Protein AF-A0A212DCR4-F1 (afdb_monomer)

Organism: Cervus elaphus hippelaphus (NCBI:txid46360)

Structure (mmCIF, N/CA/C/O backbone):
data_AF-A0A212DCR4-F1
#
_entry.id   AF-A0A212DCR4-F1
#
loop_
_atom_site.group_PDB
_atom_site.id
_atom_site.type_symbol
_atom_site.label_atom_id
_atom_site.label_alt_id
_atom_site.label_comp_id
_atom_site.label_asym_id
_atom_site.label_entity_id
_atom_site.label_seq_id
_atom_site.pdbx_PDB_ins_code
_atom_site.Cartn_x
_atom_site.Cartn_y
_atom_site.Cartn_z
_atom_site.occupancy
_atom_site.B_iso_or_equiv
_atom_site.auth_seq_id
_atom_site.auth_comp_id
_atom_site.auth_asym_id
_atom_site.auth_atom_id
_atom_site.pdbx_PDB_model_num
ATOM 1 N N . ALA A 1 1 ? 0.612 -10.356 1.983 1.00 75.75 1 ALA A N 1
ATOM 2 C CA . ALA A 1 1 ? 0.985 -10.373 0.555 1.00 75.75 1 ALA A CA 1
ATOM 3 C C . ALA A 1 1 ? 1.929 -11.539 0.326 1.00 75.75 1 ALA A C 1
ATOM 5 O O . ALA A 1 1 ? 2.843 -11.715 1.125 1.00 75.75 1 ALA A O 1
ATOM 6 N N . ARG A 1 2 ? 1.682 -12.352 -0.696 1.00 85.88 2 ARG A N 1
ATOM 7 C CA . ARG A 1 2 ? 2.503 -13.500 -1.067 1.00 85.88 2 ARG A CA 1
ATOM 8 C C . ARG A 1 2 ? 2.844 -13.391 -2.541 1.00 85.88 2 ARG A C 1
ATOM 10 O O . ARG A 1 2 ? 1.952 -13.220 -3.364 1.00 85.88 2 ARG A O 1
ATOM 17 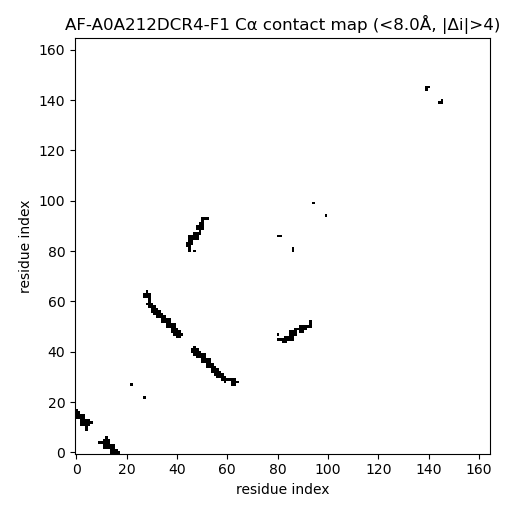N N . GLU A 1 3 ? 4.119 -13.514 -2.849 1.00 88.00 3 GLU A N 1
ATOM 18 C CA . GLU A 1 3 ? 4.598 -13.586 -4.220 1.00 88.00 3 GLU A CA 1
ATOM 19 C C . GLU A 1 3 ? 4.816 -15.062 -4.594 1.00 88.00 3 GLU A C 1
ATOM 21 O O . GLU A 1 3 ? 5.261 -15.861 -3.766 1.00 88.00 3 GLU A O 1
ATOM 26 N N . GLU A 1 4 ? 4.468 -15.442 -5.822 1.00 90.00 4 GLU A N 1
ATOM 27 C CA . GLU A 1 4 ? 4.613 -16.798 -6.359 1.00 90.00 4 GLU A CA 1
ATOM 28 C C . GLU A 1 4 ? 5.413 -16.763 -7.666 1.00 90.00 4 GLU A C 1
ATOM 30 O O . GLU A 1 4 ? 5.064 -16.032 -8.592 1.00 90.00 4 GLU A O 1
ATOM 35 N N . ASP A 1 5 ? 6.455 -17.587 -7.741 1.00 88.94 5 ASP A N 1
ATOM 36 C CA . ASP A 1 5 ? 7.157 -17.943 -8.976 1.00 88.94 5 ASP A CA 1
ATOM 37 C C . ASP A 1 5 ? 6.483 -19.201 -9.552 1.00 88.94 5 ASP A C 1
ATOM 39 O O . ASP A 1 5 ? 6.530 -20.277 -8.944 1.00 88.94 5 ASP A O 1
ATOM 43 N N . ARG A 1 6 ? 5.764 -19.061 -10.674 1.00 87.62 6 ARG A N 1
ATOM 44 C CA . ARG A 1 6 ? 4.990 -20.169 -11.264 1.00 87.62 6 ARG A CA 1
ATOM 45 C C . ARG A 1 6 ? 5.827 -21.027 -12.197 1.00 87.62 6 ARG A C 1
ATOM 47 O O . ARG A 1 6 ? 5.497 -22.197 -12.383 1.00 87.62 6 ARG A O 1
ATOM 54 N N . ASN A 1 7 ? 6.842 -20.445 -12.823 1.00 90.88 7 ASN A N 1
ATOM 55 C CA . ASN A 1 7 ? 7.654 -21.104 -13.840 1.00 90.88 7 ASN A CA 1
ATOM 56 C C . ASN A 1 7 ? 9.015 -21.589 -13.299 1.00 90.88 7 ASN A C 1
ATOM 58 O O . ASN A 1 7 ? 9.740 -22.261 -14.032 1.00 90.88 7 ASN A O 1
ATOM 62 N N . GLN A 1 8 ? 9.306 -21.325 -12.020 1.00 87.81 8 GLN A N 1
ATOM 63 C CA . GLN A 1 8 ? 10.530 -21.690 -11.306 1.00 87.81 8 GLN A CA 1
ATOM 64 C C . GLN A 1 8 ? 11.801 -21.108 -11.944 1.00 87.81 8 GLN A C 1
ATOM 66 O O . GLN A 1 8 ? 12.873 -21.711 -11.855 1.00 87.81 8 GLN A O 1
ATOM 71 N N . ASP A 1 9 ? 11.705 -19.950 -12.603 1.00 89.06 9 ASP A N 1
ATOM 72 C CA . ASP A 1 9 ? 12.852 -19.264 -13.209 1.00 89.06 9 ASP A CA 1
ATOM 73 C C . ASP A 1 9 ? 13.633 -18.384 -12.214 1.00 89.06 9 ASP A C 1
ATOM 75 O O . ASP A 1 9 ? 14.643 -17.770 -12.580 1.00 89.06 9 ASP A O 1
ATOM 79 N N . GLY A 1 10 ? 13.198 -18.352 -10.950 1.00 83.19 10 GLY A N 1
ATOM 80 C CA . GLY A 1 10 ? 13.789 -17.559 -9.881 1.00 83.19 10 GLY A CA 1
ATOM 81 C C . GLY A 1 10 ? 13.285 -16.117 -9.841 1.00 83.19 10 GLY A C 1
ATOM 82 O O . GLY A 1 10 ? 13.851 -15.305 -9.103 1.00 83.19 10 GLY A O 1
ATOM 83 N N . LYS A 1 11 ? 12.254 -15.770 -10.621 1.00 81.94 11 LYS A N 1
ATOM 84 C CA . LYS A 1 11 ? 11.578 -14.472 -10.582 1.00 81.94 11 LYS A CA 1
ATOM 85 C C . LYS A 1 11 ? 10.136 -14.644 -10.137 1.00 81.94 11 LYS A C 1
ATOM 87 O O . LYS A 1 11 ? 9.427 -15.559 -10.526 1.00 81.94 11 LYS A O 1
ATOM 92 N N . MET A 1 12 ? 9.686 -13.702 -9.321 1.00 82.81 12 MET A N 1
ATOM 93 C CA . MET A 1 12 ? 8.318 -13.711 -8.828 1.00 82.81 12 MET A CA 1
ATOM 94 C C . MET A 1 12 ? 7.361 -13.240 -9.933 1.00 82.81 12 MET A C 1
ATOM 96 O O . MET A 1 12 ? 7.512 -12.130 -10.446 1.00 82.81 12 MET A O 1
ATOM 100 N N . ASP A 1 13 ? 6.376 -14.069 -10.283 1.00 83.44 13 ASP A N 1
ATOM 101 C CA . ASP A 1 13 ? 5.439 -13.819 -11.387 1.00 83.44 13 ASP A CA 1
ATOM 102 C C . ASP A 1 13 ? 4.107 -13.229 -10.905 1.00 83.44 13 ASP A C 1
ATOM 104 O O . ASP A 1 13 ? 3.521 -12.358 -11.548 1.00 83.44 13 ASP A O 1
ATOM 108 N N . VAL A 1 14 ? 3.584 -13.748 -9.791 1.00 85.75 14 VAL A N 1
ATOM 109 C CA . VAL A 1 14 ? 2.224 -13.463 -9.321 1.00 85.75 14 VAL A CA 1
ATOM 110 C C . VAL A 1 14 ? 2.262 -12.871 -7.923 1.00 85.75 14 VAL A C 1
ATOM 112 O O . VAL A 1 14 ? 2.826 -13.462 -7.008 1.00 85.75 14 VAL A O 1
ATOM 115 N N . LEU A 1 15 ? 1.578 -11.742 -7.739 1.00 87.31 15 LEU A N 1
ATOM 116 C CA . LEU A 1 15 ? 1.339 -11.142 -6.430 1.00 87.31 15 LEU A CA 1
ATOM 117 C C . LEU A 1 15 ? -0.075 -11.485 -5.949 1.00 87.31 15 LEU A C 1
ATOM 119 O O . LEU A 1 15 ? -1.064 -11.020 -6.513 1.00 87.31 15 LEU A O 1
ATOM 123 N N . ARG A 1 16 ? -0.177 -12.260 -4.867 1.00 86.19 16 ARG A N 1
ATOM 124 C CA . ARG A 1 16 ? -1.425 -12.480 -4.129 1.00 86.19 16 ARG A CA 1
ATOM 125 C C . ARG A 1 16 ? -1.483 -11.557 -2.923 1.00 86.19 16 ARG A C 1
ATOM 127 O O . ARG A 1 16 ? -0.695 -11.672 -1.980 1.00 86.19 16 ARG A O 1
ATOM 134 N N . PHE A 1 17 ? -2.435 -10.637 -2.947 1.00 86.62 17 PHE A N 1
ATOM 135 C CA . PHE A 1 17 ? -2.705 -9.737 -1.839 1.00 86.62 17 PHE A CA 1
ATOM 136 C C . PHE A 1 17 ? -4.093 -10.027 -1.276 1.00 86.62 17 PHE A C 1
ATOM 138 O O . PHE A 1 17 ? -5.095 -9.838 -1.958 1.00 86.62 17 PHE A O 1
ATOM 145 N N . GLU A 1 18 ? -4.126 -10.479 -0.027 1.00 86.56 18 GLU A N 1
ATOM 146 C CA . GLU A 1 18 ? -5.345 -10.721 0.736 1.00 86.56 18 GLU A CA 1
ATOM 147 C C . GLU A 1 18 ? -5.284 -9.850 1.990 1.00 86.56 18 GLU A C 1
ATOM 149 O O . GLU A 1 18 ? -4.244 -9.778 2.655 1.00 86.56 18 GLU A O 1
ATOM 154 N N . LEU A 1 19 ? -6.378 -9.140 2.262 1.00 84.06 19 LEU A N 1
ATOM 155 C CA . LEU A 1 19 ? -6.524 -8.246 3.402 1.00 84.06 19 LEU A CA 1
ATOM 156 C C . LEU A 1 19 ? -7.869 -8.526 4.060 1.00 84.06 19 LEU A C 1
ATOM 158 O O . LEU A 1 19 ? -8.917 -8.290 3.462 1.00 84.06 19 LEU A O 1
ATOM 162 N N . GLU A 1 20 ? -7.817 -8.989 5.302 1.00 85.44 20 GLU A N 1
ATOM 163 C CA . GLU A 1 20 ? -8.988 -9.187 6.146 1.00 85.44 20 GLU A CA 1
ATOM 164 C C . GLU A 1 20 ? -9.012 -8.087 7.206 1.00 85.44 20 GLU A C 1
ATOM 166 O O . GLU A 1 20 ? -8.039 -7.877 7.932 1.00 85.44 20 GLU A O 1
ATOM 171 N N . LEU A 1 21 ? -10.118 -7.349 7.265 1.00 81.31 21 LEU A N 1
ATOM 172 C CA . LEU A 1 21 ? -10.332 -6.283 8.237 1.00 81.31 21 LEU A CA 1
ATOM 173 C C . LEU A 1 21 ? -11.411 -6.747 9.220 1.00 81.31 21 LEU A C 1
ATOM 175 O O . LEU A 1 21 ? -12.525 -7.038 8.781 1.00 81.31 21 LEU A O 1
ATOM 179 N N . PRO A 1 22 ? -11.117 -6.829 10.529 1.00 80.88 22 PRO A N 1
ATOM 180 C CA . PRO A 1 22 ? -12.140 -7.130 11.517 1.00 80.88 22 PRO A CA 1
ATOM 181 C C . PRO A 1 22 ? -13.080 -5.926 11.634 1.00 80.88 22 PRO A C 1
ATOM 183 O O . PRO A 1 22 ? -12.665 -4.851 12.064 1.00 80.88 22 PRO A O 1
ATOM 186 N N . LEU A 1 23 ? -14.335 -6.112 11.229 1.00 81.31 23 LEU A N 1
ATOM 187 C CA . LEU A 1 23 ? -15.379 -5.089 11.277 1.00 81.31 23 LEU A CA 1
ATOM 188 C C . LEU A 1 23 ? -16.334 -5.365 12.437 1.00 81.31 23 LEU A C 1
ATOM 190 O O . LEU A 1 23 ? -16.666 -6.518 12.726 1.00 81.31 23 LEU A O 1
ATOM 194 N N . GLN A 1 24 ? -16.810 -4.307 13.086 1.00 83.75 24 GLN A N 1
ATOM 195 C CA . GLN A 1 24 ? -17.917 -4.413 14.034 1.00 83.75 24 GLN A CA 1
ATOM 196 C C . GLN A 1 24 ? -19.243 -4.647 13.287 1.00 83.75 24 GLN A C 1
ATOM 198 O O . GLN A 1 24 ? -19.389 -4.207 12.148 1.00 83.75 24 GLN A O 1
ATOM 203 N N . PRO A 1 25 ? -20.259 -5.278 13.908 1.00 78.69 25 PRO A N 1
ATOM 204 C CA . PRO A 1 25 ? -21.536 -5.581 13.245 1.00 78.69 25 PRO A CA 1
ATOM 205 C C . PRO A 1 25 ? -22.321 -4.343 12.772 1.00 78.69 25 PRO A C 1
ATOM 207 O O . PRO A 1 25 ? -23.257 -4.471 11.987 1.00 78.69 25 PRO A O 1
ATOM 210 N N . THR A 1 26 ? -21.955 -3.146 13.235 1.00 81.50 26 THR A N 1
ATOM 211 C CA . THR A 1 26 ? -22.536 -1.861 12.817 1.00 81.50 26 THR A CA 1
ATOM 212 C C . THR A 1 26 ? -21.716 -1.129 11.752 1.00 81.50 26 THR A C 1
ATOM 214 O O . THR A 1 26 ? -22.170 -0.107 11.241 1.00 81.50 26 THR A O 1
ATOM 217 N N . GLU A 1 27 ? -20.510 -1.597 11.426 1.00 80.44 27 GLU A N 1
ATOM 218 C CA . GLU A 1 27 ? -19.617 -0.943 10.469 1.00 80.44 27 GLU A CA 1
ATOM 219 C C . GLU A 1 27 ? -19.870 -1.440 9.044 1.00 80.44 27 GLU A C 1
ATOM 221 O O . GLU A 1 27 ? -20.042 -2.629 8.787 1.00 80.44 27 GLU A O 1
ATOM 226 N N . GLN A 1 28 ? -19.892 -0.502 8.099 1.00 81.69 28 GLN A N 1
ATOM 227 C CA . GLN A 1 28 ? -20.173 -0.767 6.693 1.00 81.69 28 GLN A CA 1
ATOM 228 C C . GLN A 1 28 ? -19.017 -0.276 5.826 1.00 81.69 28 GLN A C 1
ATOM 230 O O . GLN A 1 28 ? -18.564 0.862 5.962 1.00 81.69 28 GLN A O 1
ATOM 235 N N . VAL A 1 29 ? -18.556 -1.121 4.902 1.00 81.19 29 VAL A N 1
ATOM 236 C CA . VAL A 1 29 ? -17.510 -0.755 3.941 1.00 81.19 29 VAL A CA 1
ATOM 237 C C . VAL A 1 29 ? -18.162 -0.164 2.697 1.00 81.19 29 VAL A C 1
ATOM 239 O O . VAL A 1 29 ? -18.790 -0.866 1.906 1.00 81.19 29 VAL A O 1
ATOM 242 N N . LEU A 1 30 ? -18.005 1.148 2.529 1.00 82.75 30 LEU A N 1
ATOM 243 C CA . LEU A 1 30 ? -18.554 1.910 1.399 1.00 82.75 30 LEU A CA 1
ATOM 244 C C . LEU A 1 30 ? -17.564 2.043 0.233 1.00 82.75 30 LEU A C 1
ATOM 246 O O . LEU A 1 30 ? -17.931 2.436 -0.873 1.00 82.75 30 LEU A O 1
ATOM 250 N N . GLY A 1 31 ? -16.295 1.709 0.454 1.00 84.25 31 GLY A N 1
ATOM 251 C CA . GLY A 1 31 ? -15.283 1.754 -0.587 1.00 84.25 31 GLY A CA 1
ATOM 252 C C . GLY A 1 31 ? -13.920 1.293 -0.104 1.00 84.25 31 GLY A C 1
ATOM 253 O O . GLY A 1 31 ? -13.642 1.246 1.093 1.00 84.25 31 GLY A O 1
ATOM 254 N N . VAL A 1 32 ? -13.073 0.954 -1.068 1.00 84.81 32 VAL A N 1
ATOM 255 C CA . VAL A 1 32 ? -11.697 0.515 -0.861 1.00 84.81 32 VAL A CA 1
ATOM 256 C C . VAL A 1 32 ? -10.805 1.283 -1.825 1.00 84.81 32 VAL A C 1
ATOM 258 O O . VAL A 1 32 ? -11.075 1.351 -3.025 1.00 84.81 32 VAL A O 1
ATOM 261 N N . GLN A 1 33 ? -9.727 1.848 -1.290 1.00 87.25 33 GLN A N 1
ATOM 262 C CA . GLN A 1 33 ? -8.664 2.468 -2.067 1.00 87.25 33 GLN A CA 1
ATOM 263 C C . GLN A 1 33 ? -7.356 1.763 -1.727 1.00 87.25 33 GLN A C 1
ATOM 265 O O . GLN A 1 33 ? -6.961 1.698 -0.563 1.00 87.25 33 GLN A O 1
ATOM 270 N N . LEU A 1 34 ? -6.696 1.225 -2.745 1.00 83.75 34 LEU A N 1
ATOM 271 C CA . LEU A 1 34 ? -5.447 0.493 -2.621 1.00 83.75 34 LEU A CA 1
ATOM 272 C C . LEU A 1 34 ? -4.444 1.049 -3.627 1.00 83.75 34 LEU A C 1
ATOM 274 O O . LEU A 1 34 ? -4.738 1.210 -4.810 1.00 83.75 34 LEU A O 1
ATOM 278 N N . ILE A 1 35 ? -3.245 1.338 -3.137 1.00 85.25 35 ILE A N 1
ATOM 279 C CA . ILE A 1 35 ? -2.122 1.790 -3.951 1.00 85.25 35 ILE A CA 1
ATOM 280 C C . ILE A 1 35 ? -1.038 0.731 -3.834 1.00 85.25 35 ILE A C 1
ATOM 282 O O . ILE A 1 35 ? -0.592 0.423 -2.731 1.00 85.25 35 ILE A O 1
ATOM 286 N N . LEU A 1 36 ? -0.621 0.180 -4.967 1.00 83.94 36 LEU A N 1
ATOM 287 C CA . LEU A 1 36 ? 0.478 -0.773 -5.054 1.00 83.94 36 LEU A CA 1
ATOM 288 C C . LEU A 1 36 ? 1.619 -0.127 -5.828 1.00 83.94 36 LEU A C 1
ATOM 290 O O . LEU A 1 36 ? 1.400 0.473 -6.878 1.00 83.94 36 LEU A O 1
ATOM 294 N N . THR A 1 37 ? 2.838 -0.254 -5.323 1.00 84.50 37 THR A N 1
ATOM 295 C CA . THR A 1 37 ? 4.047 0.251 -5.979 1.00 84.50 37 THR A CA 1
ATOM 296 C C . THR A 1 37 ? 4.920 -0.916 -6.405 1.00 84.50 37 THR A C 1
ATOM 298 O O . THR A 1 37 ? 5.192 -1.800 -5.596 1.00 84.50 37 THR A O 1
ATOM 301 N N . PHE A 1 38 ? 5.393 -0.896 -7.647 1.00 83.44 38 PHE A N 1
ATOM 302 C CA . PHE A 1 38 ? 6.209 -1.953 -8.232 1.00 83.44 38 PHE A CA 1
ATOM 303 C C . PHE A 1 38 ? 7.567 -1.402 -8.653 1.00 83.44 38 PHE A C 1
ATOM 305 O O . PHE A 1 38 ? 7.646 -0.419 -9.393 1.00 83.44 38 PHE A O 1
ATOM 312 N N . SER A 1 39 ? 8.637 -2.055 -8.211 1.00 83.31 39 SER A N 1
ATOM 313 C CA . SER A 1 39 ? 10.001 -1.774 -8.655 1.00 83.31 39 SER A CA 1
ATOM 314 C C . SER A 1 39 ? 10.448 -2.824 -9.665 1.00 83.31 39 SER A C 1
ATOM 316 O O . SER A 1 39 ? 10.576 -3.999 -9.330 1.00 83.31 39 SER A O 1
ATOM 318 N N . TYR A 1 40 ? 10.719 -2.394 -10.890 1.00 80.38 40 TYR A N 1
ATOM 319 C CA . TYR A 1 40 ? 11.198 -3.240 -11.975 1.00 80.38 40 TYR A CA 1
ATOM 320 C C . TYR A 1 40 ? 12.696 -3.078 -12.159 1.00 80.38 40 TYR A C 1
ATOM 322 O O . TYR A 1 40 ? 13.178 -1.952 -12.273 1.00 80.38 40 TYR A O 1
ATOM 330 N N . GLN A 1 41 ? 13.418 -4.198 -12.230 1.00 80.94 41 GLN A N 1
ATOM 331 C CA . GLN A 1 41 ? 14.851 -4.205 -12.507 1.00 80.94 41 GLN A CA 1
ATOM 332 C C . GLN A 1 41 ? 15.203 -5.270 -13.552 1.00 80.94 41 GLN A C 1
ATOM 334 O O . GLN A 1 41 ? 14.990 -6.463 -13.341 1.00 80.94 41 GLN A O 1
ATOM 339 N N . LEU A 1 42 ? 15.776 -4.854 -14.678 1.00 78.88 42 LEU A N 1
ATOM 340 C CA . LEU A 1 42 ? 16.285 -5.742 -15.726 1.00 78.88 42 LEU A CA 1
ATOM 341 C C . LEU A 1 42 ? 17.815 -5.797 -15.630 1.00 78.88 42 LEU A C 1
ATOM 343 O O . LEU A 1 42 ? 18.430 -4.754 -15.472 1.00 78.88 42 LEU A O 1
ATOM 347 N N . HIS A 1 43 ? 18.424 -6.988 -15.695 1.00 71.12 43 HIS A N 1
ATOM 348 C CA . HIS A 1 43 ? 19.861 -7.164 -15.393 1.00 71.12 43 HIS A CA 1
ATOM 349 C C . HIS A 1 43 ? 20.709 -7.740 -16.540 1.00 71.12 43 HIS A C 1
ATOM 351 O O . HIS A 1 43 ? 21.931 -7.720 -16.466 1.00 71.12 43 HIS A O 1
ATOM 357 N N . ARG A 1 44 ? 20.099 -8.310 -17.590 1.00 68.94 44 ARG A N 1
ATOM 358 C CA . ARG A 1 44 ? 20.832 -9.212 -18.502 1.00 68.94 44 ARG A CA 1
ATOM 359 C C . ARG A 1 44 ? 21.729 -8.500 -19.523 1.00 68.94 44 ARG A C 1
ATOM 361 O O . ARG A 1 44 ? 22.883 -8.868 -19.668 1.00 68.94 44 ARG A O 1
ATOM 368 N N . MET A 1 45 ? 21.180 -7.533 -20.260 1.00 65.62 45 MET A N 1
ATOM 369 C CA . MET A 1 45 ? 21.874 -6.822 -21.356 1.00 65.62 45 MET A CA 1
ATOM 370 C C . MET A 1 45 ? 21.891 -5.295 -21.158 1.00 65.62 45 MET A C 1
ATOM 372 O O . MET A 1 45 ? 22.693 -4.590 -21.762 1.00 65.62 45 MET A O 1
ATOM 376 N N . SER A 1 46 ? 20.995 -4.779 -20.316 1.00 70.88 46 SER A N 1
ATOM 377 C CA . SER A 1 46 ? 20.856 -3.369 -19.958 1.00 70.88 46 SER A CA 1
ATOM 378 C C . SER A 1 46 ? 20.344 -3.325 -18.522 1.00 70.88 46 SER A C 1
ATOM 380 O O . SER A 1 46 ? 19.386 -4.045 -18.214 1.00 70.88 46 SER A O 1
ATOM 382 N N . THR A 1 47 ? 20.995 -2.550 -17.650 1.00 79.06 47 THR A N 1
ATOM 383 C CA . THR A 1 47 ? 20.568 -2.401 -16.255 1.00 79.06 47 THR A CA 1
ATOM 384 C C . THR A 1 47 ? 19.464 -1.353 -16.217 1.00 79.06 47 THR A C 1
ATOM 386 O O . THR A 1 47 ? 19.726 -0.164 -16.061 1.00 79.06 47 THR A O 1
ATOM 389 N N . PHE A 1 48 ? 18.227 -1.782 -16.448 1.00 81.44 48 PHE A N 1
ATOM 390 C CA . PHE A 1 48 ? 17.057 -0.904 -16.48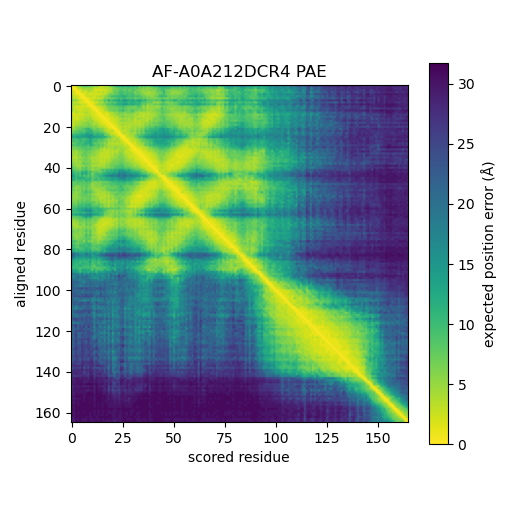0 1.00 81.44 48 PHE A CA 1
ATOM 391 C C . PHE A 1 48 ? 16.356 -0.926 -15.128 1.00 81.44 48 PHE A C 1
ATOM 393 O O . PHE A 1 48 ? 16.021 -2.007 -14.643 1.00 81.44 48 PHE A O 1
ATOM 400 N N . VAL A 1 49 ? 16.098 0.246 -14.548 1.00 83.44 49 VAL A N 1
ATOM 401 C CA . VAL A 1 49 ? 15.333 0.384 -13.303 1.00 83.44 49 VAL A CA 1
ATOM 402 C C . VAL A 1 49 ? 14.141 1.304 -13.531 1.00 83.44 49 VAL A C 1
ATOM 404 O O . VAL A 1 49 ? 14.288 2.423 -14.020 1.00 83.44 49 VAL A O 1
ATOM 407 N N . MET A 1 50 ? 12.954 0.846 -13.140 1.00 81.06 50 MET A N 1
ATOM 408 C CA . MET A 1 50 ? 11.713 1.607 -13.262 1.00 81.06 50 MET A CA 1
ATOM 409 C C . MET A 1 50 ? 10.850 1.447 -12.016 1.00 81.06 50 MET A C 1
ATOM 411 O O . MET A 1 50 ? 10.738 0.355 -11.459 1.00 81.06 50 MET A O 1
ATOM 415 N N . GLN A 1 51 ? 10.193 2.533 -11.620 1.00 82.81 51 GLN A N 1
ATOM 416 C CA . GLN A 1 51 ? 9.150 2.517 -10.599 1.00 82.81 51 GLN A CA 1
ATOM 417 C C . GLN A 1 51 ? 7.783 2.698 -11.258 1.00 82.81 51 GLN A C 1
ATOM 419 O O . GLN A 1 51 ? 7.596 3.575 -12.099 1.00 82.81 51 GLN A O 1
ATOM 424 N N . SER A 1 52 ? 6.830 1.851 -10.884 1.00 81.31 52 SER A N 1
ATOM 425 C CA . SER A 1 52 ? 5.453 1.874 -11.375 1.00 81.31 52 SER A CA 1
ATOM 426 C C . SER A 1 52 ? 4.463 1.842 -10.212 1.00 81.31 52 SER A C 1
ATOM 428 O O . SER A 1 52 ? 4.805 1.439 -9.099 1.00 81.31 52 SER A O 1
ATOM 430 N N . MET A 1 53 ? 3.225 2.252 -10.474 1.00 82.19 53 MET A N 1
ATOM 431 C CA . MET A 1 53 ? 2.132 2.246 -9.509 1.00 82.19 53 MET A CA 1
ATOM 432 C C . MET A 1 53 ? 0.878 1.641 -10.139 1.00 82.19 53 MET A C 1
ATOM 434 O O . MET A 1 53 ? 0.504 2.009 -11.25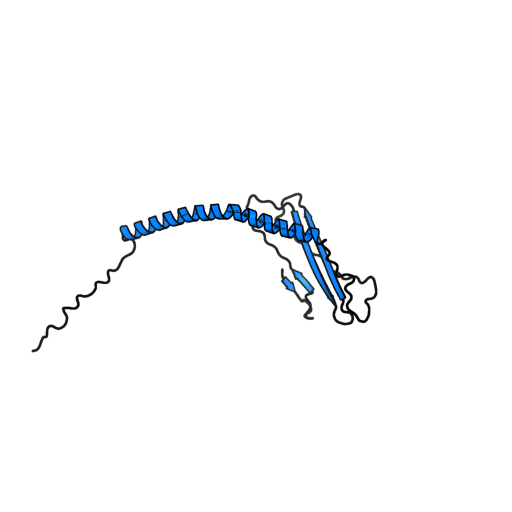1 1.00 82.19 53 MET A O 1
ATOM 438 N N . ALA A 1 54 ? 0.199 0.767 -9.399 1.00 83.69 54 ALA A N 1
ATOM 439 C CA . ALA A 1 54 ? -1.190 0.421 -9.658 1.00 83.69 54 ALA A CA 1
ATOM 440 C C . ALA A 1 54 ? -2.082 1.130 -8.638 1.00 83.69 54 ALA A C 1
ATOM 442 O O . ALA A 1 54 ? -1.878 1.027 -7.426 1.00 83.69 54 ALA A O 1
ATOM 443 N N . PHE A 1 55 ? -3.067 1.859 -9.152 1.00 84.50 55 PHE A N 1
ATOM 444 C CA . PHE A 1 55 ? -4.067 2.551 -8.359 1.00 84.50 55 PHE A CA 1
ATOM 445 C C . PHE A 1 55 ? -5.401 1.830 -8.494 1.00 84.50 55 PHE A C 1
ATOM 447 O O . PHE A 1 55 ? -5.941 1.718 -9.593 1.00 84.50 55 PHE A O 1
ATOM 454 N N . LEU A 1 56 ? -5.927 1.352 -7.374 1.00 84.94 56 LEU A N 1
ATOM 455 C CA . LEU A 1 56 ? -7.219 0.705 -7.300 1.00 84.94 56 LEU A CA 1
ATOM 456 C C . LEU A 1 56 ? -8.152 1.534 -6.426 1.00 84.94 56 LEU A C 1
ATOM 458 O O . LEU A 1 56 ? -7.879 1.759 -5.249 1.00 84.94 56 LEU A O 1
ATOM 462 N N . GLN A 1 57 ? -9.283 1.936 -6.989 1.00 86.69 57 GLN A N 1
ATOM 463 C CA . GLN A 1 57 ? -10.337 2.612 -6.252 1.00 86.69 57 GLN A CA 1
ATOM 464 C C . GLN A 1 57 ? -11.673 1.982 -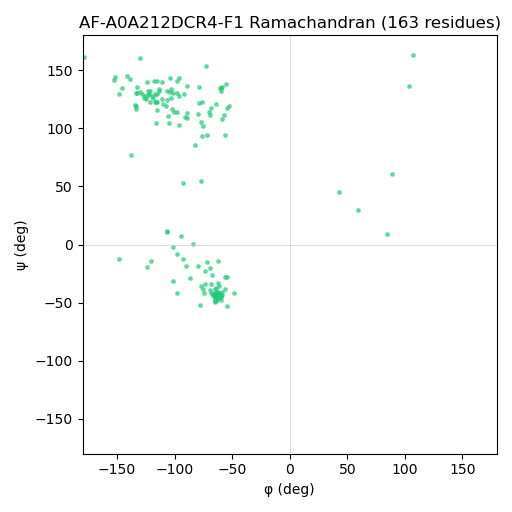6.621 1.00 86.69 57 GLN A C 1
ATOM 466 O O . GLN A 1 57 ? -12.072 1.998 -7.782 1.00 86.69 57 GLN A O 1
ATOM 471 N N . SER A 1 58 ? -12.352 1.422 -5.626 1.00 83.81 58 SER A N 1
ATOM 472 C CA . SER A 1 58 ? -13.689 0.856 -5.768 1.00 83.81 58 SER A CA 1
ATOM 473 C C . SER A 1 58 ? -14.608 1.512 -4.753 1.00 83.81 58 SER A C 1
ATOM 475 O O . SER A 1 58 ? -14.315 1.511 -3.558 1.00 83.81 58 SER A O 1
ATOM 477 N N . SER A 1 59 ? -15.716 2.071 -5.222 1.00 84.81 59 SER A N 1
ATOM 478 C CA . SER A 1 59 ? -16.797 2.586 -4.385 1.00 84.81 59 SER A CA 1
ATOM 479 C C . SER A 1 59 ? -18.021 1.692 -4.539 1.00 84.81 59 SER A C 1
ATOM 481 O O . SER A 1 59 ? -18.336 1.230 -5.635 1.00 84.81 59 SER A O 1
ATOM 483 N N . PHE A 1 60 ? -18.715 1.435 -3.435 1.00 82.12 60 PHE A N 1
ATOM 484 C CA . PHE A 1 60 ? -19.909 0.602 -3.415 1.00 82.12 60 PHE A CA 1
ATOM 485 C C . PHE A 1 60 ? -21.108 1.437 -2.974 1.00 82.12 60 PHE A C 1
ATOM 487 O O . PHE A 1 60 ? -21.061 2.124 -1.957 1.00 82.12 60 PHE A O 1
ATOM 494 N N . ALA A 1 61 ? -22.197 1.375 -3.744 1.00 79.81 61 ALA A N 1
ATOM 495 C CA . ALA A 1 61 ? -23.459 2.026 -3.381 1.00 79.81 61 ALA A CA 1
ATOM 496 C C . ALA A 1 61 ? -24.194 1.288 -2.247 1.00 79.81 61 ALA A C 1
ATOM 498 O O . ALA A 1 61 ? -25.007 1.879 -1.542 1.00 79.81 61 ALA A O 1
ATOM 499 N N . VAL A 1 62 ? -23.899 -0.003 -2.079 1.00 82.69 62 VAL A N 1
ATOM 500 C CA . VAL A 1 62 ? -24.417 -0.872 -1.020 1.00 82.69 62 VAL A CA 1
ATOM 501 C C . VAL A 1 62 ? -23.215 -1.468 -0.282 1.00 82.69 62 VAL A C 1
ATOM 503 O O . VAL A 1 62 ? -22.246 -1.824 -0.955 1.00 82.69 62 VAL A O 1
ATOM 506 N N . PRO A 1 63 ? -23.246 -1.593 1.057 1.00 81.19 63 PRO A N 1
ATOM 507 C CA . PRO A 1 63 ? -22.145 -2.174 1.820 1.00 81.19 63 PRO A CA 1
ATOM 508 C C . PRO A 1 63 ? -21.773 -3.568 1.305 1.00 81.19 63 PRO A C 1
ATOM 510 O O . PRO A 1 63 ? -22.592 -4.487 1.329 1.00 81.19 63 PRO A O 1
ATOM 513 N N . GLY A 1 64 ? -20.540 -3.714 0.823 1.00 73.44 64 GLY A N 1
ATOM 514 C CA . GLY A 1 64 ? -19.995 -4.986 0.352 1.00 73.44 64 GLY A CA 1
ATOM 515 C C . GLY A 1 64 ? -19.177 -5.674 1.443 1.00 73.44 64 GLY A C 1
ATOM 516 O O . GLY A 1 64 ? -18.470 -5.008 2.195 1.00 73.44 64 GLY A O 1
ATOM 517 N N . SER A 1 65 ? -19.244 -7.005 1.524 1.00 78.12 65 SER A N 1
ATOM 518 C CA . SER A 1 65 ? -18.434 -7.796 2.465 1.00 78.12 65 SER A CA 1
ATOM 519 C C . SER A 1 65 ? -17.082 -8.232 1.891 1.00 78.12 65 SER A C 1
ATOM 521 O O . SER A 1 65 ? -16.192 -8.608 2.646 1.00 78.12 65 SER A O 1
ATOM 523 N N . GLN A 1 66 ? -16.918 -8.206 0.564 1.00 83.31 66 GLN A N 1
ATOM 524 C CA . GLN A 1 66 ? -15.712 -8.668 -0.119 1.00 83.31 66 GLN A CA 1
ATOM 525 C C . GLN A 1 66 ? -15.504 -7.920 -1.441 1.00 83.31 66 GLN A C 1
ATOM 527 O O . GLN A 1 66 ? -16.460 -7.629 -2.158 1.00 83.31 66 GLN A O 1
ATOM 532 N N . LEU A 1 67 ? -14.240 -7.659 -1.782 1.00 85.25 67 LEU A N 1
ATOM 533 C CA . LEU A 1 67 ? -13.816 -7.124 -3.073 1.00 85.25 67 LEU A CA 1
ATOM 534 C C . LEU A 1 67 ? -12.737 -8.037 -3.663 1.00 85.25 67 LEU A C 1
ATOM 536 O O . LEU A 1 67 ? -11.721 -8.285 -3.019 1.00 85.25 67 LEU A O 1
ATOM 540 N N . TYR A 1 68 ? -12.948 -8.508 -4.891 1.00 87.12 68 TYR A N 1
ATOM 541 C CA . TYR A 1 68 ? -11.953 -9.269 -5.644 1.00 87.12 68 TYR A CA 1
ATOM 542 C C . TYR A 1 68 ? -11.532 -8.488 -6.885 1.00 87.12 68 TYR A C 1
ATOM 544 O O . TYR A 1 68 ? -12.380 -8.030 -7.651 1.00 87.12 68 TYR A O 1
ATOM 552 N N . VAL A 1 69 ? -10.222 -8.346 -7.087 1.00 86.06 69 VAL A N 1
ATOM 553 C CA . VAL A 1 69 ? -9.653 -7.623 -8.228 1.00 86.06 69 VAL A CA 1
ATOM 554 C C . VAL A 1 69 ? -8.539 -8.460 -8.831 1.00 86.06 69 VAL A C 1
ATOM 556 O O . VAL A 1 69 ? -7.641 -8.907 -8.123 1.00 86.06 69 VAL A O 1
ATOM 559 N N . ASN A 1 70 ? -8.587 -8.625 -10.150 1.00 88.62 70 ASN A N 1
ATOM 560 C CA . ASN A 1 70 ? -7.506 -9.198 -10.932 1.00 88.62 70 ASN A CA 1
ATOM 561 C C . ASN A 1 70 ? -6.984 -8.158 -11.935 1.00 88.62 70 ASN A C 1
ATOM 563 O O . ASN A 1 70 ? -7.775 -7.414 -12.516 1.00 88.62 70 ASN A O 1
ATOM 567 N N . GLY A 1 71 ? -5.669 -8.101 -12.134 1.00 85.62 71 GLY A N 1
ATOM 568 C CA . GLY A 1 71 ? -5.028 -7.140 -13.023 1.00 85.62 71 GLY A CA 1
ATOM 569 C C . GLY A 1 71 ? -3.716 -7.673 -13.586 1.00 85.62 71 GLY A C 1
ATOM 570 O O . GLY A 1 71 ? -2.948 -8.321 -12.881 1.00 85.62 71 GLY A O 1
ATOM 571 N N . ASP A 1 72 ? -3.463 -7.361 -14.856 1.00 85.19 72 ASP A N 1
ATOM 572 C CA . ASP A 1 72 ? -2.230 -7.718 -15.554 1.00 85.19 72 ASP A CA 1
ATOM 573 C C . ASP A 1 72 ? -1.262 -6.534 -15.546 1.00 85.19 72 ASP A C 1
ATOM 575 O O . ASP A 1 72 ? -1.613 -5.428 -15.966 1.00 85.19 72 ASP A O 1
ATOM 579 N N . LEU A 1 73 ? -0.010 -6.775 -15.161 1.00 80.88 73 LEU A N 1
ATOM 580 C CA . LEU A 1 73 ? 1.048 -5.776 -15.243 1.00 80.88 73 LEU A CA 1
ATOM 581 C C . LEU A 1 73 ? 1.990 -6.124 -16.398 1.00 80.88 73 LEU A C 1
ATOM 583 O O . LEU A 1 73 ? 2.698 -7.127 -16.364 1.00 80.88 73 LEU A O 1
ATOM 587 N N . ARG A 1 74 ? 1.964 -5.311 -17.461 1.00 81.12 74 ARG A N 1
ATOM 588 C CA . ARG A 1 74 ? 2.742 -5.550 -18.687 1.00 81.12 74 ARG A CA 1
ATOM 589 C C . ARG A 1 74 ? 3.718 -4.412 -18.943 1.00 81.12 74 ARG A C 1
ATOM 591 O O . ARG A 1 74 ? 3.317 -3.255 -19.050 1.00 81.12 74 ARG A O 1
ATOM 598 N N . LEU A 1 75 ? 4.994 -4.751 -19.109 1.00 78.25 75 LEU A N 1
ATOM 599 C CA . LEU A 1 75 ? 6.017 -3.800 -19.531 1.00 78.25 75 LEU A CA 1
ATOM 600 C C . LEU A 1 75 ? 5.935 -3.603 -21.050 1.00 78.25 75 LEU A C 1
ATOM 602 O O . LEU A 1 75 ? 6.235 -4.515 -21.817 1.00 78.25 75 LEU A O 1
ATOM 606 N N . GLN A 1 76 ? 5.541 -2.408 -21.489 1.00 83.06 76 GLN A N 1
ATOM 607 C CA . GLN A 1 76 ? 5.543 -2.038 -22.905 1.00 83.06 76 GLN A CA 1
ATOM 608 C C . GLN A 1 76 ? 6.701 -1.091 -23.210 1.00 83.06 76 GLN A C 1
ATOM 610 O O . GLN A 1 76 ? 6.651 0.103 -22.914 1.00 83.06 76 GLN A O 1
ATOM 615 N N . GLN A 1 77 ? 7.743 -1.620 -23.842 1.00 82.25 77 GLN A N 1
ATOM 616 C CA . GLN A 1 77 ? 8.905 -0.845 -24.248 1.00 82.25 77 GLN A CA 1
ATOM 617 C C . GLN A 1 77 ? 8.589 -0.023 -25.511 1.00 82.25 77 GLN A C 1
ATOM 619 O O . GLN A 1 77 ? 8.498 -0.557 -26.612 1.00 82.25 77 GLN A O 1
ATOM 624 N N . LYS A 1 78 ? 8.410 1.293 -25.357 1.00 82.50 78 LYS A N 1
ATOM 625 C CA . LYS A 1 78 ? 8.127 2.221 -26.473 1.00 82.50 78 LYS A CA 1
ATOM 626 C C . LYS A 1 78 ? 9.380 2.621 -27.264 1.00 82.50 78 LYS A C 1
ATOM 628 O O . LYS A 1 78 ? 9.256 3.138 -28.369 1.00 82.50 78 LYS A O 1
ATOM 633 N N . GLN A 1 79 ? 10.566 2.442 -26.684 1.00 82.75 79 GLN A N 1
ATOM 634 C CA . GLN A 1 79 ? 11.852 2.892 -27.222 1.00 82.75 79 GLN A CA 1
ATOM 635 C C . GLN A 1 79 ? 12.930 1.833 -26.953 1.00 82.75 79 GLN A C 1
ATOM 637 O O . GLN A 1 79 ? 12.885 1.185 -25.905 1.00 82.75 79 GLN A O 1
ATOM 642 N N . PRO A 1 80 ? 13.899 1.630 -27.863 1.00 81.25 80 PRO A N 1
ATOM 643 C CA . PRO A 1 80 ? 14.981 0.676 -27.645 1.00 81.25 80 PRO A CA 1
ATOM 644 C C . PRO A 1 80 ? 15.786 1.042 -26.389 1.00 81.25 80 PRO A C 1
ATOM 646 O O . PRO A 1 80 ? 16.119 2.204 -26.170 1.00 81.25 80 PRO A O 1
ATOM 649 N N . LEU A 1 81 ? 16.073 0.037 -25.561 1.00 79.00 81 LEU A N 1
ATOM 650 C CA . LEU A 1 81 ? 16.919 0.167 -24.378 1.00 79.00 81 LEU A CA 1
ATOM 651 C C . LEU A 1 81 ? 18.374 0.173 -24.844 1.00 79.00 81 LEU A C 1
ATOM 653 O O . LEU A 1 81 ? 18.752 -0.635 -25.696 1.00 79.00 81 LEU A O 1
ATOM 657 N N . SER A 1 82 ? 19.183 1.077 -24.294 1.00 75.50 82 SER A N 1
ATOM 658 C CA . SER A 1 82 ? 20.608 1.150 -24.624 1.00 75.50 82 SER A CA 1
ATOM 659 C C . SER A 1 82 ? 21.304 -0.166 -24.271 1.00 75.50 82 SER A C 1
ATOM 661 O O . SER A 1 82 ? 21.132 -0.691 -23.165 1.00 75.50 82 SER A O 1
ATOM 663 N N . CYS A 1 83 ? 22.098 -0.698 -25.203 1.00 64.94 83 CYS A N 1
ATOM 664 C CA . CYS A 1 83 ? 22.968 -1.842 -24.959 1.00 64.94 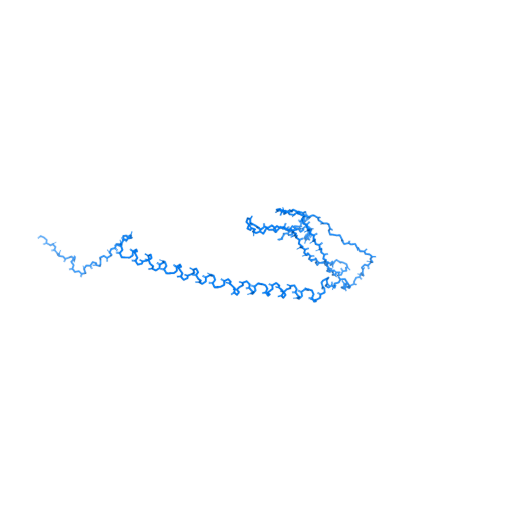83 CYS A CA 1
ATOM 665 C C . CYS A 1 83 ? 24.191 -1.370 -24.159 1.00 64.94 83 CYS A C 1
ATOM 667 O O . CYS A 1 83 ? 25.173 -0.881 -24.713 1.00 64.94 83 CYS A O 1
ATOM 669 N N . GLY A 1 84 ? 24.101 -1.474 -22.835 1.00 68.38 84 GLY A N 1
ATOM 670 C CA . GLY A 1 84 ? 25.137 -1.015 -21.915 1.00 68.38 84 GLY A CA 1
ATOM 671 C C . GLY A 1 84 ? 24.787 0.305 -21.230 1.00 68.38 84 GLY A C 1
ATOM 672 O O . GLY A 1 84 ? 24.284 1.248 -21.846 1.00 68.38 84 GLY A O 1
ATOM 673 N N . GLY A 1 85 ? 25.060 0.336 -19.926 1.00 72.75 85 GLY A N 1
ATOM 674 C CA . GLY A 1 85 ? 24.734 1.443 -19.031 1.00 72.75 85 GLY A CA 1
ATOM 675 C C . GLY A 1 85 ? 23.574 1.139 -18.080 1.00 72.75 85 GLY A C 1
ATOM 676 O O . GLY A 1 85 ? 22.818 0.183 -18.262 1.00 72.75 85 GLY A O 1
ATOM 677 N N . LEU A 1 86 ? 23.475 1.967 -17.039 1.00 75.00 86 LEU A N 1
ATOM 678 C CA . LEU A 1 86 ? 22.348 2.012 -16.114 1.00 75.00 86 LEU A CA 1
ATOM 679 C C . LEU A 1 86 ? 21.312 2.998 -16.674 1.00 75.00 86 LEU A C 1
ATOM 681 O O . LEU A 1 86 ? 21.578 4.199 -16.731 1.00 75.00 86 LEU A O 1
ATOM 685 N N . ASP A 1 87 ? 20.141 2.505 -17.073 1.00 71.75 87 ASP A N 1
ATOM 686 C CA . ASP A 1 87 ? 19.027 3.353 -17.500 1.00 71.75 87 ASP A CA 1
ATOM 687 C C . ASP A 1 87 ? 18.061 3.575 -16.328 1.00 71.75 87 ASP A C 1
ATOM 689 O O . ASP A 1 87 ? 17.285 2.694 -15.951 1.00 71.75 87 ASP A O 1
ATOM 693 N N . VAL A 1 88 ? 18.148 4.770 -15.734 1.00 75.69 88 VAL A N 1
ATOM 694 C CA . VAL A 1 88 ? 17.270 5.256 -14.652 1.00 75.69 88 VAL A CA 1
ATOM 695 C C . VAL A 1 88 ? 16.280 6.317 -15.123 1.00 75.69 88 VAL A C 1
ATOM 697 O O . VAL A 1 88 ? 15.635 6.956 -14.293 1.00 75.69 88 VAL A O 1
ATOM 700 N N . ARG A 1 89 ? 16.129 6.546 -16.435 1.00 77.38 89 ARG A N 1
ATOM 701 C CA . ARG A 1 89 ? 15.273 7.628 -16.959 1.00 77.38 89 ARG A CA 1
ATOM 702 C C . ARG A 1 89 ? 13.826 7.537 -16.460 1.00 77.38 89 ARG A C 1
ATOM 704 O O . ARG A 1 89 ? 13.158 8.557 -16.331 1.00 77.38 89 ARG A O 1
ATOM 711 N N . TYR A 1 90 ? 13.372 6.324 -16.158 1.00 73.62 90 TYR A N 1
ATOM 712 C CA . TYR A 1 90 ? 12.022 6.019 -15.684 1.00 73.62 90 TYR A CA 1
ATOM 713 C C . TYR A 1 90 ? 11.968 5.660 -14.188 1.00 73.62 90 TYR A C 1
ATOM 715 O O . TYR A 1 90 ? 10.944 5.193 -13.694 1.00 73.62 90 TYR A O 1
ATOM 723 N N . ASN A 1 91 ? 13.056 5.887 -13.448 1.00 77.06 91 ASN A N 1
ATOM 724 C CA . ASN A 1 91 ? 13.132 5.696 -12.001 1.00 77.06 91 ASN A CA 1
ATOM 725 C C . ASN A 1 91 ? 12.808 6.999 -11.254 1.00 77.06 91 ASN A C 1
ATOM 727 O O . ASN A 1 91 ? 13.593 7.484 -10.439 1.00 77.06 91 ASN A O 1
ATOM 731 N N . VAL A 1 92 ? 11.670 7.607 -11.578 1.00 71.44 92 VAL A N 1
ATOM 732 C CA . VAL A 1 92 ? 11.155 8.761 -10.838 1.00 71.44 92 VAL A CA 1
ATOM 733 C C . VAL A 1 92 ? 10.015 8.270 -9.956 1.00 71.44 92 VAL A C 1
ATOM 735 O O . VAL A 1 92 ? 9.122 7.569 -10.434 1.00 71.44 92 VAL A O 1
ATOM 738 N N . GLY A 1 93 ? 10.053 8.639 -8.673 1.00 64.06 93 GLY A N 1
ATOM 739 C CA . GLY A 1 93 ? 9.001 8.304 -7.719 1.00 64.06 93 GLY A CA 1
ATOM 740 C C . GLY A 1 93 ? 7.639 8.740 -8.247 1.00 64.06 93 GLY A C 1
ATOM 741 O O . GLY A 1 93 ? 7.412 9.919 -8.507 1.00 64.06 93 GLY A O 1
ATOM 742 N N . THR A 1 94 ? 6.735 7.777 -8.420 1.00 64.31 94 THR A N 1
ATOM 743 C CA . THR A 1 94 ? 5.407 8.013 -9.006 1.00 64.31 94 THR A CA 1
ATOM 744 C C . THR A 1 94 ? 4.506 8.835 -8.074 1.00 64.31 94 THR A C 1
ATOM 746 O O . THR A 1 94 ? 3.551 9.461 -8.525 1.00 64.31 94 THR A O 1
ATOM 749 N N . LEU A 1 95 ? 4.825 8.867 -6.774 1.00 63.16 95 LEU A N 1
ATOM 750 C CA . LEU A 1 95 ? 4.246 9.801 -5.809 1.00 63.16 95 LEU A CA 1
ATOM 751 C C . LEU A 1 95 ? 5.122 11.057 -5.730 1.00 63.16 95 LEU A C 1
ATOM 753 O O . LEU A 1 95 ? 6.323 10.932 -5.470 1.00 63.16 95 LEU A O 1
ATOM 757 N N . PRO A 1 96 ? 4.545 12.269 -5.846 1.00 65.12 96 PRO A N 1
ATOM 758 C CA . PRO A 1 96 ? 5.254 13.478 -5.468 1.00 65.12 96 PRO A CA 1
ATOM 759 C C . PRO A 1 96 ? 5.726 13.327 -4.016 1.00 65.12 96 PRO A C 1
ATOM 761 O O . PRO A 1 96 ? 4.934 12.874 -3.178 1.00 65.12 96 PRO A O 1
ATOM 764 N N . PRO A 1 97 ? 6.960 13.738 -3.677 1.00 62.16 97 PRO A N 1
ATOM 765 C CA . PRO A 1 97 ? 7.479 13.636 -2.315 1.00 62.16 97 PRO A CA 1
ATOM 766 C C . PRO A 1 97 ? 6.482 14.175 -1.278 1.00 62.16 97 PRO A C 1
ATOM 768 O O . PRO A 1 97 ? 6.209 13.523 -0.275 1.00 62.16 97 PRO A O 1
ATOM 771 N N . ALA A 1 98 ? 5.833 15.303 -1.586 1.00 68.12 98 ALA A N 1
ATOM 772 C CA . ALA A 1 98 ? 4.831 15.939 -0.733 1.00 68.12 98 ALA A CA 1
ATOM 773 C C . ALA A 1 98 ? 3.640 15.029 -0.356 1.00 68.12 98 ALA A C 1
ATOM 775 O O . ALA A 1 98 ? 3.187 15.065 0.786 1.00 68.12 98 ALA A O 1
ATOM 776 N N . VAL A 1 99 ? 3.149 14.192 -1.278 1.00 64.62 99 VAL A N 1
ATOM 777 C CA . VAL A 1 99 ? 1.976 13.323 -1.051 1.00 64.62 99 VAL A CA 1
ATOM 778 C C . VAL A 1 99 ? 2.341 12.123 -0.174 1.00 64.62 99 VAL A C 1
ATOM 780 O O . VAL A 1 99 ? 1.572 11.736 0.709 1.00 64.62 99 VAL A O 1
ATOM 783 N N . SER A 1 100 ? 3.539 11.568 -0.377 1.00 63.47 100 SER A N 1
ATOM 784 C CA . SER A 1 100 ? 4.070 10.472 0.439 1.00 63.47 100 SER A CA 1
ATOM 785 C C . SER A 1 100 ? 4.297 10.921 1.887 1.00 63.47 100 SER A C 1
ATOM 787 O O . SER A 1 100 ? 3.774 10.307 2.818 1.00 63.47 100 SER A O 1
ATOM 789 N N . PHE A 1 101 ? 4.970 12.060 2.088 1.00 67.88 101 PHE A N 1
ATOM 790 C CA . PHE A 1 101 ? 5.209 12.603 3.427 1.00 67.88 101 PHE A CA 1
ATOM 791 C C . PHE A 1 101 ? 3.912 12.983 4.149 1.00 67.88 101 PHE A C 1
ATOM 793 O O . PHE A 1 101 ? 3.771 12.659 5.326 1.00 67.88 101 PHE A O 1
ATOM 800 N N . ALA A 1 102 ? 2.942 13.600 3.464 1.00 71.56 102 ALA A N 1
ATOM 801 C CA .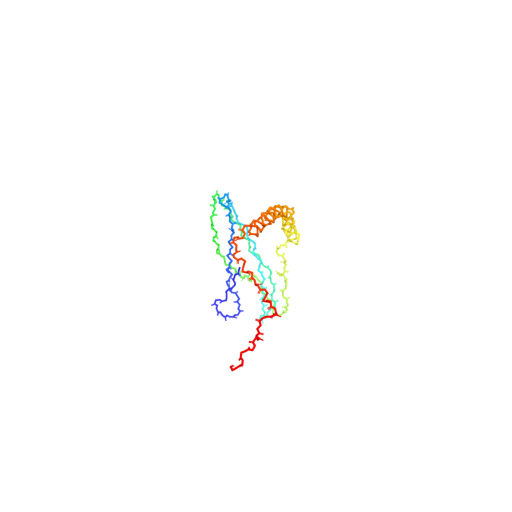 ALA A 1 102 ? 1.659 13.956 4.070 1.00 71.56 102 ALA A CA 1
ATOM 802 C C . ALA A 1 102 ? 0.864 12.722 4.527 1.00 71.56 102 ALA A C 1
ATOM 804 O O . ALA A 1 102 ? 0.337 12.707 5.637 1.00 71.56 102 ALA A O 1
ATOM 805 N N . SER A 1 103 ? 0.823 11.667 3.710 1.00 67.75 103 SER A N 1
ATOM 806 C CA . SER A 1 103 ? 0.096 10.431 4.032 1.00 67.75 103 SER A CA 1
ATOM 807 C C . SER A 1 103 ? 0.722 9.687 5.216 1.00 67.75 103 SER A C 1
ATOM 809 O O . SER A 1 103 ? 0.013 9.236 6.116 1.00 67.75 103 SER A O 1
ATOM 811 N N . ILE A 1 104 ? 2.057 9.610 5.254 1.00 73.75 104 ILE A N 1
ATOM 812 C CA . ILE A 1 104 ? 2.808 9.008 6.364 1.00 73.75 104 ILE A CA 1
ATOM 813 C C . ILE A 1 104 ? 2.599 9.825 7.644 1.00 73.75 104 ILE A C 1
ATOM 815 O O . ILE A 1 104 ? 2.261 9.263 8.685 1.00 73.75 104 ILE A O 1
ATOM 819 N N . LEU A 1 105 ? 2.723 11.152 7.570 1.00 75.25 105 LEU A N 1
ATOM 820 C CA . LEU A 1 105 ? 2.549 12.040 8.719 1.00 75.25 105 LEU A CA 1
ATOM 821 C C . LEU A 1 105 ? 1.118 12.000 9.271 1.00 75.25 105 LEU A C 1
ATOM 823 O O . LEU A 1 105 ? 0.925 12.032 10.487 1.00 75.25 105 LEU A O 1
ATOM 827 N N . TYR A 1 106 ? 0.121 11.893 8.392 1.00 75.75 106 TYR A N 1
ATOM 828 C CA . TYR A 1 106 ? -1.282 11.765 8.773 1.00 75.75 106 TYR A CA 1
ATOM 829 C C . TYR A 1 106 ? -1.565 10.413 9.443 1.00 75.75 106 TYR A C 1
ATOM 831 O O . TYR A 1 106 ? -2.237 10.370 10.471 1.00 75.75 106 TYR A O 1
ATOM 839 N N . CYS A 1 107 ? -0.995 9.317 8.928 1.00 73.81 107 CYS A N 1
ATOM 840 C CA . CYS A 1 107 ? -1.103 7.994 9.545 1.00 73.81 107 CYS A CA 1
ATOM 841 C C . CYS A 1 107 ? -0.447 7.951 10.935 1.00 73.81 107 CYS A C 1
ATOM 843 O O . CYS A 1 107 ? -1.087 7.530 11.900 1.00 73.81 107 CYS A O 1
ATOM 845 N N . LEU A 1 108 ? 0.785 8.463 11.067 1.00 76.88 108 LEU A N 1
ATOM 846 C CA . LEU A 1 108 ? 1.455 8.573 12.365 1.00 76.88 108 LEU A CA 1
ATOM 847 C C . LEU A 1 108 ? 0.673 9.475 13.328 1.00 76.88 108 LEU A C 1
ATOM 849 O O . LEU A 1 108 ? 0.464 9.084 14.473 1.00 76.88 108 LEU A O 1
ATOM 853 N N . SER A 1 109 ? 0.195 10.644 12.886 1.00 79.00 109 SER A N 1
ATOM 854 C CA . SER A 1 109 ? -0.596 11.544 13.743 1.00 79.00 109 SER A CA 1
ATOM 855 C C . SER A 1 109 ? -1.870 10.880 14.249 1.00 79.00 109 SER A C 1
ATOM 857 O O . SER A 1 109 ? -2.156 10.939 15.444 1.00 79.00 109 SER A O 1
ATOM 859 N N . ARG A 1 110 ? -2.603 10.195 13.366 1.00 79.56 110 ARG A N 1
ATOM 860 C CA . ARG A 1 110 ? -3.857 9.524 13.719 1.00 79.56 110 ARG A CA 1
ATOM 861 C C . ARG A 1 110 ? -3.626 8.331 14.650 1.00 79.56 110 ARG A C 1
ATOM 863 O O . ARG A 1 110 ? -4.427 8.092 15.547 1.00 79.56 110 ARG A O 1
ATOM 870 N N . PHE A 1 111 ? -2.504 7.625 14.502 1.00 81.00 111 PHE A N 1
ATOM 871 C CA . PHE A 1 111 ? -2.083 6.578 15.438 1.00 81.00 111 PHE A CA 1
ATOM 872 C C . PHE A 1 111 ? -1.774 7.129 16.837 1.00 81.00 111 PHE A C 1
ATOM 874 O O . PHE A 1 111 ? -2.295 6.624 17.833 1.00 81.00 111 PHE A O 1
ATOM 881 N N . TRP A 1 112 ? -0.979 8.198 16.924 1.00 81.50 112 TRP A N 1
ATOM 882 C CA . TRP A 1 112 ? -0.662 8.843 18.201 1.00 81.50 112 TRP A CA 1
ATOM 883 C C . TRP A 1 112 ? -1.901 9.420 18.890 1.00 81.50 112 TRP A C 1
ATOM 885 O O . TRP A 1 112 ? -1.991 9.396 20.115 1.00 81.50 112 TRP A O 1
ATOM 895 N N . GLU A 1 113 ? -2.876 9.904 18.125 1.00 84.00 113 GLU A N 1
ATOM 896 C CA . GLU A 1 113 ? -4.154 10.384 18.648 1.00 84.00 113 GLU A CA 1
ATOM 897 C C . GLU A 1 113 ? -4.993 9.266 19.276 1.00 84.00 113 GLU A C 1
ATOM 899 O O . GLU A 1 113 ? -5.501 9.436 20.382 1.00 84.00 113 GLU A O 1
ATOM 904 N N . MET A 1 114 ? -5.050 8.088 18.652 1.00 86.06 114 MET A N 1
ATOM 905 C CA . MET A 1 114 ? -5.701 6.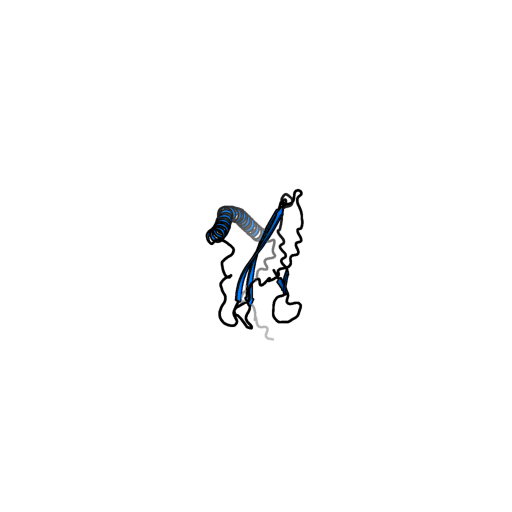919 19.254 1.00 86.06 114 MET A CA 1
ATOM 906 C C . MET A 1 114 ? -5.009 6.489 20.552 1.00 86.06 114 MET A C 1
ATOM 908 O O . MET A 1 114 ? -5.679 6.203 21.547 1.00 86.06 114 MET A O 1
ATOM 912 N N . ILE A 1 115 ? -3.671 6.514 20.583 1.00 88.19 115 ILE A N 1
ATOM 913 C CA . ILE A 1 115 ? -2.903 6.206 21.795 1.00 88.19 115 ILE A CA 1
ATOM 914 C C . ILE A 1 115 ? -3.258 7.152 22.935 1.00 88.19 115 ILE A C 1
ATOM 916 O O . ILE A 1 115 ? -3.468 6.658 24.039 1.00 88.19 115 ILE A O 1
ATOM 920 N N . LYS A 1 116 ? -3.387 8.466 22.684 1.00 85.88 116 LYS A N 1
ATOM 921 C CA . LYS A 1 116 ? -3.726 9.475 23.710 1.00 85.88 116 LYS A CA 1
ATOM 922 C C . LYS A 1 116 ? -5.009 9.162 24.478 1.00 85.88 116 LYS A C 1
ATOM 924 O O . LYS A 1 116 ? -5.115 9.587 25.623 1.00 85.88 116 LYS A O 1
ATOM 929 N N . PHE A 1 117 ? -5.960 8.449 23.882 1.00 85.00 117 PHE A N 1
ATOM 930 C CA . PHE A 1 117 ? -7.218 8.089 24.541 1.00 85.00 117 PHE A CA 1
ATOM 931 C C . PHE A 1 117 ? -7.233 6.643 25.044 1.00 85.00 117 PHE A C 1
ATOM 933 O O . PHE A 1 117 ? -7.821 6.364 26.090 1.00 85.00 117 PHE A O 1
ATOM 940 N N . ALA A 1 118 ? -6.537 5.733 24.359 1.00 88.19 118 ALA A N 1
ATOM 941 C CA . ALA A 1 118 ? -6.492 4.324 24.730 1.00 88.19 118 ALA A CA 1
ATOM 942 C C . ALA A 1 118 ? -5.891 4.101 26.129 1.00 88.19 118 ALA A C 1
ATOM 944 O O . ALA A 1 118 ? -6.430 3.317 26.911 1.00 88.19 118 ALA A O 1
ATOM 945 N N . TRP A 1 119 ? -4.813 4.808 26.490 1.00 89.88 119 TRP A N 1
ATOM 946 C CA . TRP A 1 119 ? -4.120 4.556 27.762 1.00 89.88 119 TRP A CA 1
ATOM 947 C C . TRP A 1 119 ? -5.009 4.793 28.995 1.00 89.88 119 TRP A C 1
ATOM 949 O O . TRP A 1 119 ? -4.933 4.020 29.948 1.00 89.88 119 TRP A O 1
ATOM 959 N N . ILE A 1 120 ? -5.909 5.785 28.966 1.00 91.12 120 ILE A N 1
ATOM 960 C CA . ILE A 1 120 ? -6.861 6.040 30.063 1.00 91.12 120 ILE A CA 1
ATOM 961 C C . ILE A 1 120 ? -7.833 4.875 30.239 1.00 91.12 120 ILE A C 1
ATOM 963 O O . ILE A 1 120 ? -8.120 4.480 31.371 1.00 91.12 120 ILE A O 1
ATOM 967 N N . GLN A 1 121 ? -8.333 4.303 29.144 1.00 87.31 121 GLN A N 1
ATOM 968 C CA . GLN A 1 121 ? -9.271 3.183 29.210 1.00 87.31 121 GLN A CA 1
ATOM 969 C C . GLN A 1 121 ? -8.605 1.927 29.780 1.00 87.31 121 GLN A C 1
ATOM 971 O O . GLN A 1 121 ? -9.159 1.295 30.681 1.00 87.31 121 GLN A O 1
ATOM 976 N N . TYR A 1 122 ? -7.386 1.612 29.331 1.00 92.62 122 TYR A N 1
ATOM 977 C CA . TYR A 1 122 ? -6.624 0.476 29.856 1.00 92.62 122 TYR A CA 1
ATOM 978 C C . TYR A 1 122 ? -6.282 0.639 31.339 1.00 92.62 122 TYR A C 1
ATOM 980 O O . TYR A 1 122 ? -6.464 -0.300 32.113 1.00 92.62 122 TYR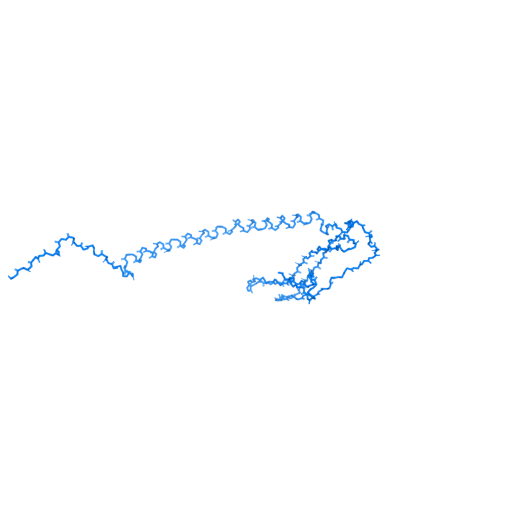 A O 1
ATOM 988 N N . VAL A 1 123 ? -5.847 1.830 31.763 1.00 94.25 123 VAL A N 1
ATOM 989 C CA . VAL A 1 123 ? -5.540 2.104 33.177 1.00 94.25 123 VAL A CA 1
ATOM 990 C C . VAL A 1 123 ? -6.798 2.012 34.045 1.00 94.25 123 VAL A C 1
ATOM 992 O O . VAL A 1 123 ? -6.746 1.463 35.145 1.00 94.25 123 VAL A O 1
ATOM 995 N N . SER A 1 124 ? -7.943 2.478 33.541 1.00 93.25 124 SER A N 1
ATOM 996 C CA . SER A 1 124 ? -9.218 2.432 34.268 1.00 93.25 124 SER A CA 1
ATOM 997 C C . SER A 1 124 ? -9.677 0.995 34.542 1.00 93.25 124 SER A C 1
ATOM 999 O O . SER A 1 124 ? -10.054 0.666 35.666 1.00 93.25 124 SER A O 1
ATOM 1001 N N . ILE A 1 125 ? -9.591 0.113 33.541 1.00 93.62 125 ILE A N 1
ATOM 1002 C CA . ILE A 1 125 ? -9.944 -1.310 33.684 1.00 93.62 125 ILE A CA 1
ATOM 1003 C C . ILE A 1 125 ? -8.926 -2.038 34.576 1.00 93.62 125 ILE A C 1
ATOM 1005 O O . ILE A 1 125 ? -9.313 -2.848 35.422 1.00 93.62 125 ILE A O 1
ATOM 1009 N N . LEU A 1 126 ? -7.635 -1.721 34.441 1.00 94.00 126 LEU A N 1
ATOM 1010 C CA . LEU A 1 126 ? -6.559 -2.323 35.231 1.00 94.00 126 LEU A CA 1
ATOM 1011 C C . LEU A 1 126 ? -6.737 -2.079 36.736 1.00 94.00 126 LEU A C 1
ATOM 1013 O O . LEU A 1 126 ? -6.569 -3.006 37.526 1.00 94.00 126 LEU A O 1
ATOM 1017 N N . LEU A 1 127 ? -7.103 -0.861 37.146 1.00 93.25 127 LEU A N 1
ATOM 1018 C CA . LEU A 1 127 ? -7.301 -0.529 38.562 1.00 93.25 127 LEU A CA 1
ATOM 1019 C C . LEU A 1 127 ? -8.451 -1.323 39.190 1.00 93.25 127 LEU A C 1
ATOM 1021 O O . LEU A 1 127 ? -8.308 -1.845 40.297 1.00 93.25 127 LEU A O 1
ATOM 1025 N N . ILE A 1 128 ? -9.568 -1.463 38.471 1.00 93.88 128 ILE A N 1
ATOM 1026 C CA . ILE A 1 128 ? -10.716 -2.261 38.921 1.00 93.88 128 ILE A CA 1
ATOM 1027 C C . ILE A 1 128 ? -10.317 -3.736 39.018 1.00 93.88 128 ILE A C 1
ATOM 1029 O O . ILE A 1 128 ? -10.606 -4.389 40.021 1.00 93.88 128 ILE A O 1
ATOM 1033 N N . PHE A 1 129 ? -9.602 -4.252 38.017 1.00 94.06 129 PHE A N 1
ATOM 1034 C CA . PHE A 1 129 ? -9.123 -5.631 38.010 1.00 94.06 129 PHE A CA 1
ATOM 1035 C C . PHE A 1 129 ? -8.195 -5.928 39.196 1.00 94.06 129 PHE A C 1
ATOM 1037 O O . PHE A 1 129 ? -8.404 -6.910 39.909 1.00 94.06 129 PHE A O 1
ATOM 1044 N N . LEU A 1 130 ? -7.214 -5.059 39.462 1.00 92.00 130 LEU A N 1
ATOM 1045 C CA . LEU A 1 130 ? -6.308 -5.195 40.606 1.00 92.00 130 LEU A CA 1
ATOM 1046 C C . LEU A 1 130 ? -7.063 -5.144 41.938 1.00 92.00 130 LEU A C 1
ATOM 1048 O O . LEU A 1 130 ? -6.805 -5.958 42.824 1.00 92.00 130 LEU A O 1
ATOM 1052 N N . TRP A 1 131 ? -8.031 -4.236 42.071 1.00 93.12 131 TRP A N 1
ATOM 1053 C CA . TRP A 1 131 ? -8.853 -4.135 43.275 1.00 93.12 131 TRP A CA 1
ATOM 1054 C C . TRP A 1 131 ? -9.664 -5.413 43.534 1.00 93.12 131 TRP A C 1
ATOM 1056 O O . TRP A 1 131 ? -9.670 -5.930 44.655 1.00 93.12 131 TRP A O 1
ATOM 1066 N N . VAL A 1 132 ? -10.296 -5.965 42.493 1.00 93.38 132 VAL A N 1
ATOM 1067 C CA . VAL A 1 132 ? -11.033 -7.235 42.571 1.00 93.38 132 VAL A CA 1
ATOM 1068 C C . VAL A 1 132 ? -10.093 -8.390 42.917 1.00 93.38 132 VAL A C 1
ATOM 1070 O O . VAL A 1 132 ? -10.399 -9.177 43.812 1.00 93.38 132 VAL A O 1
ATOM 1073 N N . PHE A 1 133 ? -8.929 -8.483 42.275 1.00 90.94 133 PHE A N 1
ATOM 1074 C CA . PHE A 1 133 ? -7.959 -9.552 42.521 1.00 90.94 133 PHE A CA 1
ATOM 1075 C C . PHE A 1 133 ? -7.465 -9.562 43.973 1.00 90.94 133 PHE A C 1
ATOM 1077 O O . PHE A 1 133 ? -7.427 -10.609 44.623 1.00 90.94 133 PHE A O 1
ATOM 1084 N N . GLU A 1 134 ? -7.180 -8.386 44.530 1.00 87.06 134 GLU A N 1
ATOM 1085 C CA . GLU A 1 134 ? -6.811 -8.233 45.939 1.00 87.06 134 GLU A CA 1
ATOM 1086 C C . GLU A 1 134 ? -7.966 -8.550 46.901 1.00 87.06 134 GLU A C 1
ATOM 1088 O O . GLU A 1 134 ? -7.746 -8.954 48.049 1.00 87.06 134 GLU A O 1
ATOM 1093 N N . ARG A 1 135 ? -9.222 -8.395 46.469 1.00 86.06 135 ARG A N 1
ATOM 1094 C CA . ARG A 1 135 ? -10.388 -8.819 47.253 1.00 86.06 135 ARG A CA 1
ATOM 1095 C C . ARG A 1 135 ? -10.552 -10.338 47.239 1.00 86.06 135 ARG A C 1
ATOM 1097 O O . ARG A 1 135 ? -10.791 -10.918 48.298 1.00 86.06 135 ARG A O 1
ATOM 1104 N N . ILE A 1 136 ? -10.361 -10.969 46.080 1.00 85.88 136 ILE A N 1
ATOM 1105 C CA . ILE A 1 136 ? -10.434 -12.425 45.904 1.00 85.88 136 ILE A CA 1
ATOM 1106 C C . ILE A 1 136 ? -9.327 -13.119 46.700 1.00 85.88 136 ILE A C 1
ATOM 1108 O O . ILE A 1 136 ? -9.630 -14.042 47.451 1.00 85.88 136 ILE A O 1
ATOM 1112 N N . LYS A 1 137 ? -8.071 -12.654 46.623 1.00 80.38 137 LYS A N 1
ATOM 1113 C CA . LYS A 1 137 ? -6.969 -13.213 47.429 1.00 80.38 137 LYS A CA 1
ATOM 1114 C C . LYS A 1 137 ? -7.307 -13.208 48.913 1.00 80.38 137 LYS A C 1
ATOM 1116 O O . LYS A 1 137 ? -7.240 -14.247 49.560 1.00 80.38 137 LYS A O 1
ATOM 1121 N N . ARG A 1 138 ? -7.711 -12.052 49.454 1.00 78.56 138 ARG A N 1
ATOM 1122 C CA . ARG A 1 138 ? -8.064 -11.933 50.877 1.00 78.56 138 ARG A CA 1
ATOM 1123 C C . ARG A 1 138 ? -9.197 -12.877 51.267 1.00 78.56 138 ARG A C 1
ATOM 1125 O O . ARG A 1 138 ? -9.108 -13.504 52.313 1.00 78.56 138 ARG A O 1
ATOM 1132 N N . PHE A 1 139 ? -10.210 -13.029 50.420 1.00 79.44 139 PHE A N 1
ATOM 1133 C CA . PHE A 1 139 ? -11.298 -13.977 50.654 1.00 79.44 139 PHE A CA 1
ATOM 1134 C C . PHE A 1 139 ? -10.817 -15.436 50.659 1.00 79.44 139 PHE A C 1
ATOM 1136 O O . PHE A 1 139 ? -11.171 -16.190 51.559 1.00 79.44 139 PHE A O 1
ATOM 1143 N N . VAL A 1 140 ? -9.974 -15.828 49.699 1.00 79.12 140 VAL A N 1
ATOM 1144 C CA . VAL A 1 140 ? -9.418 -17.188 49.601 1.00 79.12 140 VAL A CA 1
ATOM 1145 C C . VAL A 1 140 ? -8.561 -17.537 50.819 1.00 79.12 140 VAL A C 1
ATOM 1147 O O . VAL A 1 140 ? -8.708 -18.630 51.364 1.00 79.12 140 VAL A O 1
ATOM 1150 N N . PHE A 1 141 ? -7.705 -16.615 51.273 1.00 71.19 141 PHE A N 1
ATOM 1151 C CA . PHE A 1 141 ? -6.836 -16.837 52.433 1.00 71.19 141 PHE A CA 1
ATOM 1152 C C . PHE A 1 141 ? -7.592 -16.801 53.767 1.00 71.19 141 PHE A C 1
ATOM 1154 O O . PHE A 1 141 ? -7.235 -17.549 54.672 1.00 71.19 141 PHE A O 1
ATOM 1161 N N . GLN A 1 142 ? -8.636 -15.975 53.900 1.00 63.66 142 GLN A N 1
ATOM 1162 C CA . GLN A 1 142 ? -9.438 -15.930 55.128 1.00 63.66 142 GLN A CA 1
ATOM 1163 C C . GLN A 1 142 ? -10.410 -17.106 55.256 1.00 63.66 142 GLN A C 1
ATOM 1165 O O . GLN A 1 142 ? -10.598 -17.602 56.361 1.00 63.66 142 GLN A O 1
ATOM 1170 N N . ASN A 1 143 ? -10.991 -17.577 54.150 1.00 67.69 143 ASN A N 1
ATOM 1171 C CA . ASN A 1 143 ? -11.967 -18.671 54.167 1.00 67.69 143 ASN A CA 1
ATOM 1172 C C . ASN A 1 143 ? -11.356 -20.061 53.917 1.00 67.69 143 ASN A C 1
ATOM 1174 O O . ASN A 1 143 ? -12.118 -21.009 53.754 1.00 67.69 143 ASN A O 1
ATOM 1178 N N . GLN A 1 144 ? -10.019 -20.192 53.858 1.00 61.97 144 GLN A N 1
ATOM 1179 C CA . GLN A 1 144 ? -9.305 -21.465 53.629 1.00 61.97 144 GLN A CA 1
ATOM 1180 C C . GLN A 1 144 ? -9.937 -22.335 52.524 1.00 61.97 144 GLN A C 1
ATOM 1182 O O . GLN A 1 144 ? -10.117 -23.540 52.671 1.00 61.97 144 GLN A O 1
ATOM 1187 N N . VAL A 1 145 ? -10.285 -21.730 51.386 1.00 59.94 145 VAL A N 1
ATOM 1188 C CA . VAL A 1 145 ? -10.934 -22.464 50.278 1.00 59.94 145 VAL A CA 1
ATOM 1189 C C . VAL A 1 145 ? -9.945 -23.401 49.566 1.00 59.94 145 VAL A C 1
ATOM 1191 O O . VAL A 1 145 ? -10.342 -24.316 48.851 1.00 59.94 145 VAL A O 1
ATOM 1194 N N . VAL A 1 146 ? -8.644 -23.210 49.796 1.00 56.59 146 VAL A N 1
ATOM 1195 C CA . VAL A 1 146 ? -7.590 -24.123 49.354 1.00 56.59 146 VAL A CA 1
ATOM 1196 C C . VAL A 1 146 ? -7.006 -24.788 50.590 1.00 56.59 146 VAL A C 1
ATOM 1198 O O . VAL A 1 146 ? -6.573 -24.102 51.515 1.00 56.59 146 VAL A O 1
ATOM 1201 N N . THR A 1 147 ? -7.001 -26.118 50.598 1.00 55.31 147 THR A N 1
ATOM 1202 C CA . THR A 1 147 ? -6.427 -26.970 51.641 1.00 55.31 147 THR A CA 1
ATOM 1203 C C . THR A 1 147 ? -4.955 -26.615 51.846 1.00 55.31 147 THR A C 1
ATOM 1205 O O . THR A 1 147 ? -4.067 -27.096 51.145 1.00 55.31 147 THR A O 1
ATOM 1208 N N . THR A 1 148 ? -4.676 -25.737 52.806 1.00 59.84 148 THR A N 1
ATOM 1209 C CA . THR A 1 148 ? -3.313 -25.471 53.257 1.00 59.84 148 THR A CA 1
ATOM 1210 C C . THR A 1 148 ? -2.895 -26.649 54.120 1.00 59.84 148 THR A C 1
ATOM 1212 O O . THR A 1 148 ? -3.334 -26.757 55.262 1.00 59.84 148 THR A O 1
ATOM 1215 N N . ILE A 1 149 ? -2.093 -27.556 53.569 1.00 56.72 149 ILE A N 1
ATOM 1216 C CA . ILE A 1 149 ? -1.436 -28.614 54.341 1.00 56.72 149 ILE A CA 1
ATOM 1217 C C . ILE A 1 149 ? -0.387 -27.933 55.229 1.00 56.72 149 ILE A C 1
ATOM 1219 O O . ILE A 1 149 ? 0.580 -27.387 54.689 1.00 56.72 149 ILE A O 1
ATOM 1223 N N . PRO A 1 150 ? -0.550 -27.906 56.564 1.00 56.19 150 PRO A N 1
ATOM 1224 C CA . PRO A 1 150 ? 0.524 -27.450 57.421 1.00 56.19 150 PRO A CA 1
ATOM 1225 C C . PRO A 1 150 ? 1.636 -28.495 57.335 1.00 56.19 150 PRO A C 1
ATOM 1227 O O . PRO A 1 150 ? 1.445 -29.656 57.696 1.00 56.19 150 PRO A O 1
ATOM 1230 N N . VAL A 1 151 ? 2.807 -28.096 56.842 1.00 59.12 151 VAL A N 1
ATOM 1231 C CA . VAL A 1 151 ? 4.016 -28.882 57.081 1.00 59.12 151 VAL A CA 1
ATOM 1232 C C . VAL A 1 151 ? 4.348 -28.683 58.552 1.00 59.12 151 VAL A C 1
ATOM 1234 O O . VAL A 1 151 ? 4.946 -27.682 58.943 1.00 59.12 151 VAL A O 1
ATOM 1237 N N . THR A 1 152 ? 3.879 -29.611 59.383 1.00 52.47 152 THR A N 1
ATOM 1238 C CA . THR A 1 152 ? 4.295 -29.723 60.777 1.00 52.47 152 THR A CA 1
ATOM 1239 C C . THR A 1 152 ? 5.802 -29.934 60.781 1.00 52.47 152 THR A C 1
ATOM 1241 O O . THR A 1 152 ? 6.288 -30.995 60.390 1.00 52.47 152 THR A O 1
ATOM 1244 N N . ALA A 1 153 ? 6.551 -28.909 61.191 1.00 56.53 153 ALA A N 1
ATOM 1245 C CA . ALA A 1 153 ? 7.943 -29.081 61.566 1.00 56.53 153 ALA A CA 1
ATOM 1246 C C . ALA A 1 153 ? 7.974 -30.137 62.678 1.00 56.53 153 ALA A C 1
ATOM 1248 O O . ALA A 1 153 ? 7.417 -29.925 63.756 1.00 56.53 153 ALA A O 1
ATOM 1249 N N . MET A 1 154 ? 8.534 -31.310 62.375 1.00 54.31 154 MET A N 1
ATOM 1250 C CA . MET A 1 154 ? 8.670 -32.373 63.363 1.00 54.31 154 MET A CA 1
ATOM 1251 C C . MET A 1 154 ? 9.507 -31.853 64.542 1.00 54.31 154 MET A C 1
ATOM 1253 O O . MET A 1 154 ? 10.543 -31.223 64.305 1.00 54.31 154 MET A O 1
ATOM 1257 N N . PRO A 1 155 ? 9.110 -32.106 65.800 1.00 45.41 155 PRO A N 1
ATOM 1258 C CA . PRO A 1 155 ? 9.957 -31.808 66.941 1.00 45.41 155 PRO A CA 1
ATOM 1259 C C . PRO A 1 155 ? 11.204 -32.688 66.851 1.00 45.41 155 PRO A C 1
ATOM 1261 O O . PRO A 1 155 ? 11.125 -33.915 66.826 1.00 45.41 155 PRO A O 1
ATOM 1264 N N . GLN A 1 156 ? 12.364 -32.050 66.797 1.00 49.75 156 GLN A N 1
ATOM 1265 C CA . GLN A 1 156 ? 13.678 -32.677 66.704 1.00 49.75 156 GLN A CA 1
ATOM 1266 C C . GLN A 1 156 ? 14.113 -33.246 68.071 1.00 49.75 156 GLN A C 1
ATOM 1268 O O . GLN A 1 156 ? 15.152 -32.859 68.599 1.00 49.75 156 GLN A O 1
ATOM 1273 N N . GLY A 1 157 ? 13.286 -34.102 68.688 1.00 52.09 157 GLY A N 1
ATOM 1274 C CA . GLY A 1 157 ? 13.467 -34.494 70.092 1.00 52.09 157 GLY A CA 1
ATOM 1275 C C . GLY A 1 157 ? 13.046 -35.901 70.519 1.00 52.09 157 GLY A C 1
ATOM 1276 O O . GLY A 1 157 ? 13.441 -36.302 71.607 1.00 52.09 157 GLY A O 1
ATOM 1277 N N . GLU A 1 158 ? 12.312 -36.682 69.721 1.00 46.19 158 GLU A N 1
ATOM 1278 C CA . GLU A 1 158 ? 11.875 -38.022 70.157 1.00 46.19 158 GLU A CA 1
ATOM 1279 C C . GLU A 1 158 ? 12.001 -39.075 69.051 1.00 46.19 158 GLU A C 1
ATOM 1281 O O . GLU A 1 158 ? 11.027 -39.506 68.441 1.00 46.19 158 GLU A O 1
ATOM 1286 N N . LEU A 1 159 ? 13.224 -39.534 68.802 1.00 48.72 159 LEU A N 1
ATOM 1287 C CA . LEU A 1 159 ? 13.444 -40.865 68.244 1.00 48.72 159 LEU A CA 1
ATOM 1288 C C . LEU A 1 159 ? 14.737 -41.407 68.855 1.00 48.72 159 LEU A C 1
ATOM 1290 O O . LEU A 1 159 ? 15.716 -40.675 68.925 1.00 48.72 159 LEU A O 1
ATOM 1294 N N . TYR A 1 160 ? 14.715 -42.668 69.283 1.00 39.09 160 TYR A N 1
ATOM 1295 C CA . TYR A 1 160 ? 15.757 -43.405 70.018 1.00 39.09 160 TYR A CA 1
ATOM 1296 C C . TYR A 1 160 ? 15.692 -43.302 71.551 1.00 39.09 160 TYR A C 1
ATOM 1298 O O . TYR A 1 160 ? 16.649 -42.926 72.221 1.00 39.09 160 TYR A O 1
ATOM 1306 N N . LYS A 1 161 ? 14.570 -43.761 72.126 1.00 39.91 161 LYS A N 1
ATOM 1307 C CA . LYS A 1 161 ? 14.667 -44.549 73.360 1.00 39.91 161 LYS A CA 1
ATOM 1308 C C . LYS A 1 161 ? 15.074 -45.971 72.996 1.00 39.91 161 LYS A C 1
ATOM 1310 O O . LYS A 1 161 ? 14.401 -46.633 72.209 1.00 39.91 161 LYS A O 1
ATOM 1315 N N . GLU A 1 162 ? 16.196 -46.387 73.564 1.00 50.19 162 GLU A N 1
ATOM 1316 C CA . GLU A 1 162 ? 16.715 -47.743 73.505 1.00 50.19 162 GLU A CA 1
ATOM 1317 C C . GLU A 1 162 ? 15.735 -48.740 74.127 1.00 50.19 162 GLU A C 1
ATOM 1319 O O . GLU A 1 162 ? 15.231 -48.534 75.231 1.00 50.19 162 GLU A O 1
ATOM 1324 N N . HIS A 1 163 ? 15.522 -49.849 73.428 1.00 36.69 163 HIS A N 1
ATOM 1325 C CA . HIS A 1 163 ? 15.092 -51.103 74.027 1.00 36.69 1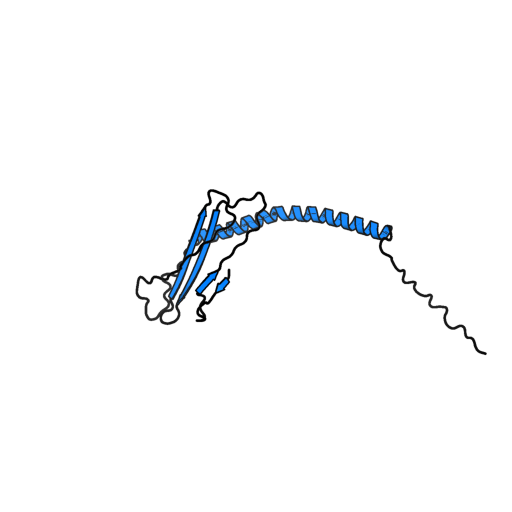63 HIS A CA 1
ATOM 1326 C C . HIS A 1 163 ? 16.216 -52.111 73.786 1.00 36.69 163 HIS A C 1
ATOM 1328 O O . HIS A 1 163 ? 16.405 -52.574 72.662 1.00 36.69 163 HIS A O 1
ATOM 1334 N N . LEU A 1 164 ? 16.980 -52.403 74.840 1.00 51.09 164 LEU A N 1
ATOM 1335 C CA . LEU A 1 164 ? 17.965 -53.477 74.885 1.00 51.09 164 LEU A CA 1
ATOM 1336 C C . LEU A 1 164 ? 17.494 -54.501 75.925 1.00 51.09 164 LEU A C 1
ATOM 1338 O O . LEU A 1 164 ? 17.281 -54.120 77.073 1.00 51.09 164 LEU A O 1
ATOM 1342 N N . SER A 1 165 ? 17.346 -55.746 75.447 1.00 43.06 165 SER A N 1
ATOM 1343 C CA . SER A 1 165 ? 17.060 -57.027 76.132 1.00 43.06 165 SER A CA 1
ATOM 1344 C C . SER A 1 165 ? 15.894 -57.109 77.116 1.00 43.06 165 SER A C 1
ATOM 1346 O O . SER A 1 165 ? 15.994 -56.566 78.235 1.00 43.06 165 SER A O 1
#

Secondary structure (DSSP, 8-state):
-EEE-SS-SSS--EEE--------TT----EEEEEEEEEEEE-SSSEEEEEEEEEEEEE-SS--S-------------SPPPSSSEE-TT---SS-HHHHHHHHHHHHHHHHHHHHHHHHHHHHHHHHHHHHHHHHHHHHHHTT-S---------TT-S------

pLDDT: mean 77.17, std 12.62, range [36.69, 94.25]

Solvent-accessible surface area (backbone atoms only — not comparable to full-atom values): 10878 Å² total; per-residue (Å²): 111,46,75,40,51,85,83,73,80,85,54,75,74,42,81,49,76,76,85,88,77,94,70,56,98,86,63,70,47,48,59,51,77,47,79,45,79,46,82,47,77,44,76,86,68,32,40,37,37,36,47,48,73,51,81,44,77,49,77,43,98,57,72,52,94,76,86,88,85,87,85,88,89,78,93,79,81,90,63,88,76,60,84,58,60,78,45,53,90,53,54,51,76,86,57,57,69,69,60,53,54,49,53,52,51,50,51,53,51,55,50,54,52,51,51,72,56,47,55,59,56,55,52,56,54,48,54,54,50,52,53,50,50,58,50,51,51,53,49,42,68,73,65,54,77,61,88,76,78,78,81,73,78,72,76,94,78,82,83,83,81,84,86,80,134

Foldseek 3Di:
DDFDDPPPPPDTDDDDDDDDDDDDPPDFDQWDWDKDKDWDFDDDFEGEIAIDIDTDIDGHPGGDPDDDDDDDDDDDDPDDGDRDDYHCVRVDPPDDPVVVVVVVVVVVVVVVVVVVPVVVVVVVVVVVVVVVVVVVVVVCVVVVPDPDDPPPPPPPPDDDDDDDD

InterPro domains:
  IPR019306 Transmembrane protein 231 [PF10149] (2-93)
  IPR019306 Transmembrane protein 231 [PF10149] (104-149)
  IPR019306 Transmembrane protein 231 [PTHR14605] (2-98)

Radius of gyration: 33.94 Å; Cα contacts (8 Å, |Δi|>4): 126; chains: 1; bounding box: 50×73×104 Å

Sequence (165 aa):
AREEDRNQDGKMDVLRFELELPLQPTEQVLGVQLILTFSYQLHRMSTFVMQSMAFLQSSFAVPGSQLYVNGDLRLQQKQPLSCGGLDVRYNVGTLPPAVSFASILYCLSRFWEMIKFAWIQYVSILLIFLWVFERIKRFVFQNQVVTTIPVTAMPQGELYKEHLS

Mean predicted aligned error: 16.52 Å